Protein AF-A0A8B7E326-F1 (afdb_monomer_lite)

Radius of gyration: 22.82 Å; chains: 1; bounding box: 44×44×53 Å

pLDDT: mean 91.86, std 8.45, range [58.19, 98.38]

Foldseek 3Di:
DDPVVLVVQLVVLVVVVVVCCVVCVPDDQDPVNVCSNPPQSVCCVVVVDHVVVVDCVVVVVLVVQLVVQCVVLVPPPDPVVSVVSSVVVVCCCPPPVNVVVDDDPPDPPDD

Sequence (111 aa):
MTTEKLTLLKKNIEDLMQYFRATFPKASVTPKLHMLENHAVSFLKKCGAGFGSYGEKGGESVHMEFNKLKTIYQSIPSPTMQLKSILKCHHQKTNPKNMLLKPCINKRKRK

Structure (mmCIF, N/CA/C/O backbone):
data_AF-A0A8B7E326-F1
#
_entry.id   AF-A0A8B7E326-F1
#
loop_
_atom_site.group_PDB
_atom_site.id
_atom_site.type_symbol
_atom_site.label_atom_id
_atom_site.label_alt_id
_atom_site.label_comp_id
_atom_site.label_asym_id
_atom_site.label_entity_id
_atom_site.label_seq_id
_atom_site.pdbx_PDB_ins_code
_atom_site.Cartn_x
_atom_site.Cartn_y
_atom_site.Cartn_z
_atom_site.occupancy
_atom_site.B_iso_or_equiv
_atom_site.auth_seq_id
_atom_site.auth_comp_id
_atom_site.auth_asym_id
_atom_site.auth_atom_id
_atom_site.pdbx_PDB_model_num
ATOM 1 N N . MET A 1 1 ? 2.456 11.169 13.539 1.00 71.19 1 MET A N 1
ATOM 2 C CA . MET A 1 1 ? 1.050 11.105 14.011 1.00 71.19 1 MET A CA 1
ATOM 3 C C . MET A 1 1 ? 1.047 11.403 15.508 1.00 71.19 1 MET A C 1
ATOM 5 O O . MET A 1 1 ? 1.915 10.864 16.178 1.00 71.19 1 MET A O 1
ATOM 9 N N . THR A 1 2 ? 0.190 12.290 16.030 1.00 85.25 2 THR A N 1
ATOM 10 C CA . THR A 1 2 ? 0.223 12.657 17.465 1.00 85.25 2 THR A CA 1
ATOM 11 C C . THR A 1 2 ? -0.387 11.560 18.341 1.00 85.25 2 THR A C 1
ATOM 13 O O . THR A 1 2 ? -1.258 10.814 17.890 1.00 85.25 2 THR A O 1
ATOM 16 N N . THR A 1 3 ? 0.054 11.469 19.598 1.00 87.00 3 THR A N 1
ATOM 17 C CA . THR A 1 3 ? -0.441 10.483 20.576 1.00 87.00 3 THR A CA 1
ATOM 18 C C . THR A 1 3 ? -1.949 10.599 20.795 1.00 87.00 3 THR A C 1
ATOM 20 O O . THR A 1 3 ? -2.644 9.591 20.813 1.00 87.00 3 THR A O 1
ATOM 23 N N . GLU A 1 4 ? -2.480 11.820 20.853 1.00 91.38 4 GLU A N 1
ATOM 24 C CA . GLU A 1 4 ? -3.920 12.082 20.999 1.00 91.38 4 GLU A CA 1
ATOM 25 C C . GLU A 1 4 ? -4.743 11.481 19.852 1.00 91.38 4 GLU A C 1
ATOM 27 O O . GLU A 1 4 ? -5.765 10.836 20.079 1.00 91.38 4 GLU A O 1
ATOM 32 N N . LYS A 1 5 ? -4.257 11.617 18.609 1.00 91.94 5 LYS A N 1
ATOM 33 C CA . LYS A 1 5 ? -4.909 11.034 17.427 1.00 91.94 5 LYS A CA 1
ATOM 34 C C . LYS A 1 5 ? -4.884 9.508 17.458 1.00 91.94 5 LYS A C 1
ATOM 36 O O . LYS A 1 5 ? -5.842 8.888 17.012 1.00 91.94 5 LYS A O 1
ATOM 41 N N . LEU A 1 6 ? -3.813 8.903 17.979 1.00 92.62 6 LEU A N 1
ATOM 42 C CA . LEU A 1 6 ? -3.723 7.450 18.164 1.00 92.62 6 LEU A CA 1
ATOM 43 C C . LEU A 1 6 ? -4.728 6.949 19.207 1.00 92.62 6 LEU A C 1
ATOM 45 O O . LEU A 1 6 ? -5.389 5.942 18.968 1.00 92.62 6 LEU A O 1
ATOM 49 N N . THR A 1 7 ? -4.862 7.655 20.331 1.00 95.31 7 THR A N 1
ATOM 50 C CA . THR A 1 7 ? -5.825 7.308 21.385 1.00 95.31 7 THR A CA 1
ATOM 51 C C . THR A 1 7 ? -7.260 7.411 20.879 1.00 95.31 7 THR A C 1
ATOM 53 O O . THR A 1 7 ? -8.039 6.478 21.058 1.00 95.31 7 THR A O 1
ATOM 56 N N . LEU A 1 8 ? -7.597 8.503 20.186 1.00 96.44 8 LEU A N 1
ATOM 57 C CA . LEU A 1 8 ? -8.922 8.677 19.589 1.00 96.44 8 LEU A CA 1
ATOM 58 C C . LEU A 1 8 ? -9.214 7.604 18.531 1.00 96.44 8 LEU A C 1
ATOM 60 O O . LEU A 1 8 ? -10.297 7.028 18.516 1.00 96.44 8 LEU A O 1
ATOM 64 N N . LEU A 1 9 ? -8.238 7.298 17.670 1.00 95.56 9 LEU A N 1
ATOM 65 C CA . LEU A 1 9 ? -8.372 6.241 16.669 1.00 95.56 9 LEU A CA 1
ATOM 66 C C . LEU A 1 9 ? -8.638 4.879 17.317 1.00 95.56 9 LEU A C 1
ATOM 68 O O . LEU A 1 9 ? -9.505 4.152 16.845 1.00 95.56 9 LEU A O 1
ATOM 72 N N . LYS A 1 10 ? -7.916 4.547 18.396 1.00 96.75 10 LYS A N 1
ATOM 73 C CA . LYS A 1 10 ? -8.120 3.301 19.139 1.00 96.75 10 LYS A CA 1
ATOM 74 C C . LYS A 1 10 ? -9.558 3.192 19.646 1.00 96.75 10 LYS A C 1
ATOM 76 O O . LYS A 1 10 ? -10.211 2.196 19.361 1.00 96.75 10 LYS A O 1
ATOM 81 N N . LYS A 1 11 ? -10.058 4.245 20.299 1.00 97.81 11 LYS A N 1
ATOM 82 C CA . LYS A 1 11 ? -11.435 4.291 20.801 1.00 97.81 11 LYS A CA 1
ATOM 83 C C . LYS A 1 11 ? -12.460 4.092 19.680 1.00 97.81 11 LYS A C 1
ATOM 85 O O . LYS A 1 11 ? -13.340 3.253 19.792 1.00 97.81 11 LYS A O 1
ATOM 90 N N . ASN A 1 12 ? -12.300 4.794 18.559 1.00 98.19 12 ASN A N 1
ATOM 91 C CA . ASN A 1 12 ? -13.224 4.670 17.428 1.00 98.19 12 ASN A CA 1
ATOM 92 C C . ASN A 1 12 ? -13.242 3.252 16.828 1.00 98.19 12 ASN A C 1
ATOM 94 O O . ASN A 1 12 ? -14.276 2.796 16.346 1.00 98.19 12 ASN A O 1
ATOM 98 N N . ILE A 1 13 ? -12.097 2.563 16.824 1.00 97.94 13 ILE A N 1
ATOM 99 C CA . ILE A 1 13 ? -12.006 1.171 16.375 1.00 97.94 13 ILE A CA 1
ATOM 100 C C . ILE A 1 13 ? -12.725 0.243 17.362 1.00 97.94 13 ILE A C 1
ATOM 102 O O . ILE A 1 13 ? -13.466 -0.635 16.925 1.00 97.94 13 ILE A O 1
ATOM 106 N N . GLU A 1 14 ? -12.545 0.446 18.668 1.00 98.06 14 GLU A N 1
ATOM 107 C CA . GLU A 1 14 ? -13.240 -0.316 19.715 1.00 98.06 14 GLU A CA 1
ATOM 108 C C . GLU A 1 14 ? -14.763 -0.143 19.607 1.00 98.06 14 GLU A C 1
ATOM 110 O O . GLU A 1 14 ? -15.483 -1.141 19.529 1.00 98.06 14 GLU A O 1
ATOM 115 N N . ASP A 1 15 ? -15.242 1.098 19.480 1.00 98.38 15 ASP A N 1
ATOM 116 C CA . ASP A 1 15 ? -16.665 1.424 19.323 1.00 98.38 15 ASP A CA 1
ATOM 117 C C . ASP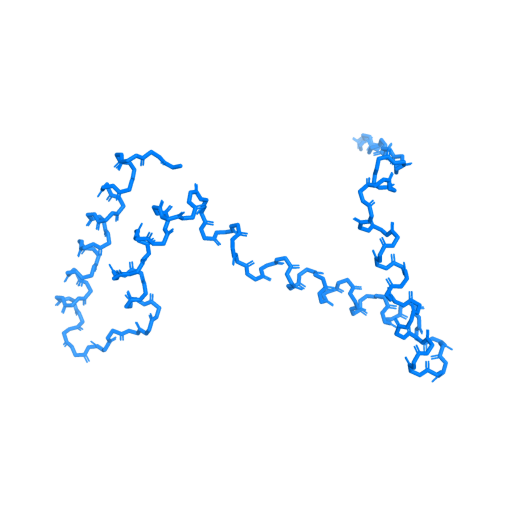 A 1 15 ? -17.256 0.774 18.054 1.00 98.38 15 ASP A C 1
ATOM 119 O O . ASP A 1 15 ? -18.326 0.158 18.091 1.00 98.38 15 ASP A O 1
ATOM 123 N N . LEU A 1 16 ? -16.533 0.835 16.926 1.00 98.00 16 LEU A N 1
ATOM 124 C CA . LEU A 1 16 ? -16.931 0.182 15.674 1.00 98.00 16 LEU A CA 1
ATOM 125 C C . LEU A 1 16 ? -17.048 -1.337 15.837 1.00 98.00 16 LEU A C 1
ATOM 127 O O . LEU A 1 16 ? -18.006 -1.945 15.356 1.00 98.00 16 LEU A O 1
ATOM 131 N N . MET A 1 17 ? -16.070 -1.965 16.487 1.00 98.00 17 MET A N 1
ATOM 132 C CA . MET A 1 17 ? -16.037 -3.415 16.645 1.00 98.00 17 MET A CA 1
ATOM 133 C C . MET A 1 17 ? -17.074 -3.910 17.659 1.00 98.00 17 MET A C 1
ATOM 135 O O . MET A 1 17 ? -17.633 -4.995 17.481 1.00 98.00 17 MET A O 1
ATOM 139 N N . GLN A 1 18 ? -17.390 -3.112 18.680 1.00 97.81 18 GLN A N 1
ATOM 140 C CA . GLN A 1 18 ? -18.513 -3.371 19.579 1.00 97.81 18 GLN A CA 1
ATOM 141 C C . GLN A 1 18 ? -19.846 -3.299 18.826 1.00 97.81 18 GLN A C 1
ATOM 143 O O . GLN A 1 18 ? -20.646 -4.235 18.904 1.00 97.81 18 GLN A O 1
ATOM 148 N N . TYR A 1 19 ? -20.058 -2.241 18.039 1.00 98.12 19 TYR A N 1
ATOM 149 C CA . TYR A 1 19 ? -21.247 -2.093 17.199 1.00 98.12 19 TYR A CA 1
ATOM 150 C C . TYR A 1 19 ? -21.398 -3.247 16.197 1.00 98.12 19 TYR A C 1
ATOM 152 O O . TYR A 1 19 ? -22.488 -3.806 16.057 1.00 98.12 19 TYR A O 1
ATOM 160 N N . PHE A 1 20 ? -20.309 -3.644 15.530 1.00 98.00 20 PHE A N 1
ATOM 161 C CA . PHE A 1 20 ? -20.307 -4.745 14.564 1.00 98.00 20 PHE A CA 1
ATOM 162 C C . PHE A 1 20 ? -20.768 -6.059 15.204 1.00 98.0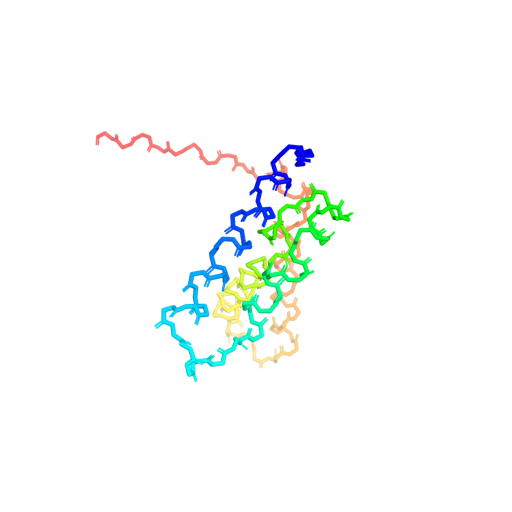0 20 PHE A C 1
ATOM 164 O O . PHE A 1 20 ? -21.651 -6.725 14.667 1.00 98.00 20 PHE A O 1
ATOM 171 N N . ARG A 1 21 ? -20.221 -6.408 16.376 1.00 97.31 21 ARG A N 1
ATOM 172 C CA . ARG A 1 21 ? -20.594 -7.633 17.100 1.00 97.31 21 ARG A CA 1
ATOM 173 C C . ARG A 1 21 ? -22.032 -7.596 17.615 1.00 97.31 21 ARG A C 1
ATOM 175 O O . ARG A 1 21 ? -22.704 -8.620 17.573 1.00 97.31 21 ARG A O 1
ATOM 182 N N . ALA A 1 22 ? -22.511 -6.437 18.071 1.00 98.00 22 ALA A N 1
ATOM 183 C CA . ALA A 1 22 ? -23.887 -6.279 18.542 1.00 98.00 22 ALA A CA 1
ATOM 184 C C . ALA A 1 22 ? -24.909 -6.379 17.397 1.00 98.00 22 ALA A C 1
ATOM 186 O O . ALA A 1 22 ? -25.944 -7.023 17.540 1.00 98.00 22 ALA A O 1
ATOM 187 N N . THR A 1 23 ? -24.601 -5.770 16.250 1.00 98.31 23 THR A N 1
ATOM 188 C CA . THR A 1 23 ? -25.505 -5.719 15.090 1.00 98.31 23 THR A CA 1
ATOM 189 C C . THR A 1 23 ? -25.510 -7.034 14.313 1.00 98.31 23 THR A C 1
ATOM 191 O O . THR A 1 23 ? -26.551 -7.467 13.822 1.00 98.31 23 THR A O 1
ATOM 194 N N . PHE A 1 24 ? -24.357 -7.703 14.221 1.00 97.25 24 PHE A N 1
ATOM 195 C CA . PHE A 1 24 ? -24.181 -8.934 13.450 1.00 97.25 24 PHE A CA 1
ATOM 196 C C . PHE A 1 24 ? -23.616 -10.068 14.321 1.00 97.25 24 PHE A C 1
ATOM 198 O O . PHE A 1 24 ? -22.517 -10.559 14.062 1.00 97.25 24 PHE A O 1
ATOM 205 N N . PRO A 1 25 ? -24.360 -10.554 15.329 1.00 96.12 25 PRO A N 1
ATOM 206 C CA . PRO A 1 25 ? -23.837 -11.499 16.324 1.00 96.12 25 PRO A CA 1
ATOM 207 C C . PRO A 1 25 ? -23.433 -12.861 15.741 1.00 96.12 25 PRO A C 1
ATOM 209 O O . PRO A 1 25 ? -22.639 -13.581 16.337 1.00 96.12 25 PRO A O 1
ATOM 212 N N . LYS A 1 26 ? -23.972 -13.226 14.570 1.00 97.75 26 LYS A N 1
ATOM 213 C CA . LYS A 1 26 ? -23.631 -14.466 13.853 1.00 97.75 26 LYS A CA 1
ATOM 214 C C . LYS A 1 26 ? -22.514 -14.284 12.820 1.00 97.75 26 LYS A C 1
ATOM 216 O O . LYS A 1 26 ? -22.082 -15.268 12.226 1.00 97.75 26 LYS A O 1
ATOM 221 N N . ALA A 1 27 ? -22.078 -13.052 12.557 1.00 96.38 27 ALA A N 1
ATOM 222 C CA . ALA A 1 27 ? -21.026 -12.789 11.585 1.00 96.38 27 ALA A CA 1
ATOM 223 C C . ALA A 1 27 ? -19.646 -13.040 12.197 1.00 96.38 27 ALA A C 1
ATOM 225 O O . ALA A 1 27 ? -19.366 -12.682 13.340 1.00 96.38 27 ALA A O 1
ATOM 226 N N . SER A 1 28 ? -18.751 -13.628 11.410 1.00 96.44 28 SER A N 1
ATOM 227 C CA . SER A 1 28 ? -17.356 -13.795 11.804 1.00 96.44 28 SER A CA 1
ATOM 228 C C . SER A 1 28 ? -16.561 -12.506 11.584 1.00 96.44 28 SER A C 1
ATOM 230 O O . SER A 1 28 ? -16.804 -11.749 10.641 1.00 96.44 28 SER A O 1
ATOM 232 N N . VAL A 1 29 ? -15.554 -12.277 12.427 1.00 96.62 29 VAL A N 1
ATOM 233 C CA . VAL A 1 29 ? -14.591 -11.187 12.237 1.00 96.62 29 VAL A CA 1
ATOM 234 C C . VAL A 1 29 ? -13.615 -11.582 11.131 1.00 96.62 29 VAL A C 1
ATOM 236 O O . VAL A 1 29 ? -12.897 -12.572 11.245 1.00 96.62 29 VAL A O 1
ATOM 239 N N . THR A 1 30 ? -13.580 -10.806 10.048 1.00 97.12 30 THR A N 1
ATOM 240 C CA . THR A 1 30 ? -12.640 -11.054 8.946 1.00 97.12 30 THR A CA 1
ATOM 241 C C . THR A 1 30 ? -11.201 -10.732 9.363 1.00 97.12 30 THR A C 1
ATOM 243 O O . THR A 1 30 ? -10.992 -9.883 10.235 1.00 97.12 30 THR A O 1
ATOM 246 N N . PRO A 1 31 ? -10.179 -11.303 8.696 1.00 97.75 31 PRO A N 1
ATOM 247 C CA . PRO A 1 31 ? -8.783 -10.964 8.972 1.00 97.75 31 PRO A CA 1
ATOM 248 C C . PRO A 1 31 ? -8.501 -9.459 8.900 1.00 97.75 31 PRO A C 1
ATOM 250 O O . PRO A 1 31 ? -7.758 -8.926 9.716 1.00 97.75 31 PRO A O 1
ATOM 253 N N . LYS A 1 32 ? -9.146 -8.734 7.977 1.00 95.62 32 LYS A N 1
ATOM 254 C CA . LYS A 1 32 ? -8.975 -7.281 7.841 1.00 95.62 32 LYS A CA 1
ATOM 255 C C . LYS A 1 32 ? -9.509 -6.515 9.053 1.00 95.62 32 LYS A C 1
ATOM 257 O O . LYS A 1 32 ? -8.862 -5.575 9.504 1.00 95.62 32 LYS A O 1
ATOM 262 N N . LEU A 1 33 ? -10.657 -6.931 9.588 1.00 96.88 33 LEU A N 1
ATOM 263 C CA . LEU A 1 33 ? -11.216 -6.355 10.812 1.00 96.88 33 LEU A CA 1
ATOM 264 C C . LEU A 1 33 ? -10.377 -6.724 12.037 1.00 96.88 33 LEU A C 1
ATOM 266 O O . LEU A 1 33 ? -10.099 -5.857 12.856 1.00 96.88 33 LEU A O 1
ATOM 270 N N . HIS A 1 34 ? -9.884 -7.962 12.120 1.00 97.19 34 HIS A N 1
ATOM 271 C CA . HIS A 1 34 ? -8.956 -8.366 13.177 1.00 97.19 34 HIS A CA 1
ATOM 272 C C . HIS A 1 34 ? -7.668 -7.525 13.163 1.00 97.19 34 HIS A C 1
ATOM 274 O O . HIS A 1 34 ? -7.219 -7.068 14.215 1.00 97.19 34 HIS A O 1
ATOM 280 N N . MET A 1 35 ? -7.097 -7.282 11.976 1.00 96.94 35 MET A N 1
ATOM 281 C CA . MET A 1 35 ? -5.923 -6.421 11.792 1.00 96.94 35 MET A CA 1
ATOM 282 C C . MET A 1 35 ? -6.205 -4.971 12.187 1.00 96.94 35 MET A C 1
ATOM 284 O O . MET A 1 35 ? -5.370 -4.347 12.843 1.00 96.94 35 MET A O 1
ATOM 288 N N . LEU A 1 36 ? -7.382 -4.450 11.832 1.00 96.50 36 LEU A N 1
ATOM 289 C CA . LEU A 1 36 ? -7.815 -3.118 12.244 1.00 96.50 36 LEU A CA 1
ATOM 290 C C . LEU A 1 36 ? -7.917 -3.009 13.771 1.00 96.50 36 LEU A C 1
ATOM 292 O O . LEU A 1 36 ? -7.350 -2.092 14.353 1.00 96.50 36 LEU A O 1
ATOM 296 N N . GLU A 1 37 ? -8.600 -3.959 14.405 1.00 97.12 37 GLU A N 1
ATOM 297 C CA . GLU A 1 37 ? -8.873 -3.961 15.842 1.00 97.12 37 GLU A CA 1
ATOM 298 C C . GLU A 1 37 ? -7.609 -4.123 16.689 1.00 97.12 37 GLU A C 1
ATOM 300 O O . GLU A 1 37 ? -7.375 -3.352 17.616 1.00 97.12 37 GLU A O 1
ATOM 305 N N . ASN A 1 38 ? -6.770 -5.104 16.356 1.00 96.88 38 ASN A N 1
ATOM 306 C CA . ASN A 1 38 ? -5.714 -5.555 17.262 1.00 96.88 38 ASN A CA 1
ATOM 307 C C . ASN A 1 38 ? -4.329 -5.012 16.898 1.00 96.88 38 ASN A C 1
ATOM 309 O O . ASN A 1 38 ? -3.480 -4.835 17.770 1.00 96.88 38 ASN A O 1
ATOM 313 N N . HIS A 1 39 ? -4.084 -4.722 15.617 1.00 95.88 39 HIS A N 1
ATOM 314 C CA . HIS A 1 39 ? -2.728 -4.456 15.123 1.00 95.88 39 HIS A CA 1
ATOM 315 C C . HIS A 1 39 ? -2.541 -3.030 14.615 1.00 95.88 39 HIS A C 1
ATOM 317 O O . HIS A 1 39 ? -1.417 -2.521 14.622 1.00 95.88 39 HIS A O 1
ATOM 323 N N . ALA A 1 40 ? -3.616 -2.346 14.215 1.00 94.50 40 ALA A N 1
ATOM 324 C CA . ALA A 1 40 ? -3.476 -1.111 13.460 1.00 94.50 40 ALA A CA 1
ATOM 325 C C . ALA A 1 40 ? -2.817 0.029 14.251 1.00 94.50 40 ALA A C 1
ATOM 327 O O . ALA A 1 40 ? -1.874 0.664 13.777 1.00 94.50 40 ALA A O 1
ATOM 328 N N . VAL A 1 41 ? -3.275 0.272 15.481 1.00 94.69 41 VAL A N 1
ATOM 329 C CA . VAL A 1 41 ? -2.744 1.343 16.343 1.00 94.69 41 VAL A CA 1
ATOM 330 C C . VAL A 1 41 ? -1.293 1.058 16.739 1.00 94.69 41 VAL A C 1
ATOM 332 O O . VAL A 1 41 ? -0.457 1.962 16.707 1.00 94.69 41 VAL A O 1
ATOM 335 N N . SER A 1 42 ? -0.976 -0.203 17.058 1.00 94.12 42 SER A N 1
ATOM 336 C CA . SER A 1 42 ? 0.388 -0.645 17.382 1.00 94.12 42 SER A CA 1
ATOM 337 C C . SER A 1 42 ? 1.344 -0.408 16.210 1.00 94.12 42 SER A C 1
ATOM 339 O O . SER A 1 42 ? 2.406 0.198 16.376 1.00 94.12 42 SER A O 1
ATOM 341 N N . PHE A 1 43 ? 0.926 -0.790 15.000 1.00 93.81 43 PHE A N 1
ATOM 342 C CA . PHE A 1 43 ? 1.693 -0.564 13.780 1.00 93.81 43 PHE A CA 1
ATOM 343 C C . PHE A 1 43 ? 1.943 0.928 13.531 1.00 93.81 43 PHE A C 1
ATOM 345 O O . PHE A 1 43 ? 3.086 1.340 13.346 1.00 93.81 43 PHE A O 1
ATOM 352 N N . LEU A 1 44 ? 0.900 1.764 13.590 1.00 93.38 44 LEU A N 1
ATOM 353 C CA . LEU A 1 44 ? 1.029 3.209 13.366 1.00 93.38 44 LEU A CA 1
ATOM 354 C C . LEU A 1 44 ? 1.932 3.884 14.406 1.00 93.38 44 LEU A C 1
ATOM 356 O O . LEU A 1 44 ? 2.683 4.800 14.066 1.00 93.38 44 LEU A O 1
ATOM 360 N N . LYS A 1 45 ? 1.899 3.414 15.659 1.00 92.44 45 LYS A N 1
ATOM 361 C CA . LYS A 1 45 ? 2.800 3.883 16.717 1.00 92.44 45 LYS A CA 1
ATOM 362 C C . LYS A 1 45 ? 4.257 3.516 16.424 1.00 92.44 45 LYS A C 1
ATOM 364 O O . LYS A 1 45 ? 5.130 4.356 16.611 1.00 92.44 45 LYS A O 1
ATOM 369 N N . LYS A 1 46 ? 4.519 2.294 15.949 1.00 92.44 46 LYS A N 1
ATOM 370 C CA . LYS A 1 46 ? 5.871 1.814 15.617 1.00 92.44 46 LYS A CA 1
ATOM 371 C C . LYS A 1 46 ? 6.447 2.495 14.373 1.00 92.44 46 LYS A C 1
ATOM 373 O O . LYS A 1 46 ? 7.617 2.855 14.353 1.00 92.44 46 LYS A O 1
ATOM 378 N N . CYS A 1 47 ? 5.636 2.644 13.333 1.00 89.44 47 CYS A N 1
ATOM 379 C CA . CYS A 1 47 ? 6.091 3.055 12.008 1.00 89.44 47 CYS A CA 1
ATOM 380 C C . CYS A 1 47 ? 6.051 4.571 11.776 1.00 89.44 47 CYS A C 1
ATOM 382 O O . CYS A 1 47 ? 6.625 5.044 10.797 1.00 89.44 47 CYS A O 1
ATOM 384 N N . GLY A 1 48 ? 5.337 5.336 12.611 1.00 85.62 48 GLY A N 1
ATOM 385 C CA . GLY A 1 48 ? 5.280 6.805 12.566 1.00 85.62 48 GLY A CA 1
ATOM 386 C C . GLY A 1 48 ? 4.555 7.418 11.356 1.00 85.62 48 GLY A C 1
ATOM 387 O O . GLY A 1 48 ? 4.182 8.595 11.400 1.00 85.62 48 GLY A O 1
ATOM 388 N N . ALA A 1 49 ? 4.304 6.626 10.313 1.00 85.31 49 ALA A N 1
ATOM 389 C CA . ALA A 1 49 ? 3.600 6.986 9.088 1.00 85.31 49 ALA A CA 1
ATOM 390 C C . ALA A 1 49 ? 2.309 6.165 8.917 1.00 85.31 49 ALA A C 1
ATOM 392 O O . ALA A 1 49 ? 2.142 5.099 9.508 1.00 85.31 49 ALA A O 1
ATOM 393 N N . GLY A 1 50 ? 1.376 6.694 8.122 1.00 85.81 50 GLY A N 1
ATOM 394 C CA . GLY A 1 50 ? 0.078 6.066 7.872 1.00 85.81 50 GLY A CA 1
ATOM 395 C C . GLY A 1 50 ? 0.173 4.819 6.989 1.00 85.81 50 GLY A C 1
ATOM 396 O O . GLY A 1 50 ? 1.116 4.674 6.214 1.00 85.81 50 GLY A O 1
ATOM 397 N N . PHE A 1 51 ? -0.851 3.957 7.028 1.00 88.06 51 PHE A N 1
ATOM 398 C CA . PHE A 1 51 ? -0.925 2.760 6.173 1.00 88.06 51 PHE A CA 1
ATOM 399 C C . PHE A 1 51 ? -0.778 3.060 4.682 1.00 88.06 51 PHE A C 1
ATOM 401 O O . PHE A 1 51 ? -0.219 2.247 3.958 1.00 88.06 51 PHE A O 1
ATOM 408 N N . GLY A 1 52 ? -1.224 4.234 4.223 1.00 87.31 52 GLY A N 1
ATOM 409 C CA . GLY A 1 52 ? -1.068 4.645 2.827 1.00 87.31 52 GLY A CA 1
ATOM 410 C C . GLY A 1 52 ? 0.392 4.712 2.368 1.00 87.31 52 GLY A C 1
ATOM 411 O O . GLY A 1 52 ? 0.671 4.421 1.211 1.00 87.31 52 GLY A O 1
ATOM 412 N N . SER A 1 53 ? 1.327 5.025 3.270 1.00 88.12 53 SER A N 1
ATOM 413 C CA . SER A 1 53 ? 2.765 5.050 2.968 1.00 88.12 53 SER A CA 1
ATOM 414 C C . SER A 1 53 ? 3.370 3.652 2.827 1.00 88.12 53 SER A C 1
ATOM 416 O O . SER A 1 53 ? 4.358 3.491 2.122 1.00 88.12 53 SER A O 1
ATOM 418 N N . TYR A 1 54 ? 2.770 2.652 3.478 1.00 88.38 54 TYR A N 1
ATOM 419 C CA . TYR A 1 54 ? 3.195 1.248 3.447 1.00 88.38 54 TYR A CA 1
ATOM 420 C C . TYR A 1 54 ? 2.306 0.382 2.546 1.00 88.38 54 TYR A C 1
ATOM 422 O O . TYR A 1 54 ? 2.424 -0.839 2.542 1.00 88.38 54 TYR A O 1
ATOM 430 N N . GLY A 1 55 ? 1.379 1.003 1.819 1.00 87.50 55 GLY A N 1
ATOM 431 C CA . GLY A 1 55 ? 0.457 0.306 0.939 1.00 87.50 55 GLY A CA 1
ATOM 432 C C . GLY A 1 55 ? 1.120 -0.131 -0.365 1.00 87.50 55 GLY A C 1
ATOM 433 O O . GLY A 1 55 ? 2.110 0.434 -0.823 1.00 87.50 55 GLY A O 1
ATOM 434 N N . GLU A 1 56 ? 0.495 -1.092 -1.031 1.00 92.62 56 GLU A N 1
ATOM 435 C CA . GLU A 1 56 ? 1.006 -1.700 -2.268 1.00 92.62 56 GLU A CA 1
ATOM 436 C C . GLU A 1 56 ? 0.794 -0.831 -3.518 1.00 92.62 56 GLU A C 1
ATOM 438 O O . GLU A 1 56 ? 1.250 -1.174 -4.610 1.00 92.62 56 GLU A O 1
ATOM 443 N N . LYS A 1 57 ? 0.154 0.340 -3.374 1.00 91.12 57 LYS A N 1
ATOM 444 C CA . LYS A 1 57 ? -0.167 1.240 -4.494 1.00 91.12 57 LYS A CA 1
ATOM 445 C C . LYS A 1 57 ? 1.055 1.674 -5.298 1.00 91.12 57 LYS A C 1
ATOM 447 O O . LYS A 1 57 ? 0.949 1.859 -6.510 1.00 91.12 57 LYS A O 1
ATOM 452 N N . GLY A 1 58 ? 2.216 1.792 -4.654 1.00 90.50 58 GLY A N 1
ATOM 453 C CA . GLY A 1 58 ? 3.476 2.033 -5.356 1.00 90.50 58 GLY A CA 1
ATOM 454 C C . GLY A 1 58 ? 3.819 0.906 -6.336 1.00 90.50 58 GLY A C 1
ATOM 455 O O . GLY A 1 58 ? 4.122 1.176 -7.496 1.00 90.50 58 GLY A O 1
ATOM 456 N N . GLY A 1 59 ? 3.697 -0.349 -5.898 1.00 93.44 59 GLY A N 1
ATOM 457 C CA . GLY A 1 59 ? 3.929 -1.530 -6.732 1.00 93.44 59 GLY A CA 1
ATOM 458 C C . GLY A 1 59 ? 2.923 -1.646 -7.876 1.00 93.44 59 GLY A C 1
ATOM 459 O O . GLY A 1 59 ? 3.322 -1.834 -9.023 1.00 93.44 59 GLY A O 1
ATOM 460 N N . GLU A 1 60 ? 1.630 -1.441 -7.607 1.00 95.75 60 GLU A N 1
ATOM 461 C CA . GLU A 1 60 ? 0.588 -1.439 -8.649 1.00 95.75 60 GLU A CA 1
ATOM 462 C C . GLU A 1 60 ? 0.883 -0.416 -9.765 1.00 95.75 60 GLU A C 1
ATOM 464 O O . GLU A 1 60 ? 0.744 -0.716 -10.953 1.00 95.75 60 GLU A O 1
ATOM 469 N N . SER A 1 61 ? 1.348 0.783 -9.397 1.00 93.62 61 SER A N 1
ATOM 470 C CA . SER A 1 61 ? 1.739 1.825 -10.355 1.00 93.62 61 SER A CA 1
ATOM 471 C C . SER A 1 61 ? 2.928 1.395 -11.225 1.00 93.62 61 SER A C 1
ATOM 473 O O . SER A 1 61 ? 2.928 1.607 -12.442 1.00 93.62 61 SER A O 1
ATOM 475 N N . VAL A 1 62 ? 3.920 0.724 -10.628 1.00 95.44 62 VAL A N 1
ATOM 476 C CA . VAL A 1 62 ? 5.057 0.149 -11.361 1.00 95.44 62 VAL A CA 1
ATOM 477 C C . VAL A 1 62 ? 4.580 -0.919 -12.347 1.00 95.44 62 VAL A C 1
ATOM 479 O O . VAL A 1 62 ? 4.971 -0.874 -13.513 1.00 95.44 62 VAL A O 1
ATOM 482 N N . HIS A 1 63 ? 3.691 -1.828 -11.935 1.00 96.25 63 HIS A N 1
ATOM 483 C CA . HIS A 1 63 ? 3.123 -2.845 -12.827 1.00 96.25 63 HIS A CA 1
ATOM 484 C C . HIS A 1 63 ? 2.416 -2.229 -14.040 1.00 96.25 63 HIS A C 1
ATOM 486 O O . HIS A 1 63 ? 2.627 -2.667 -15.173 1.00 96.25 63 HIS A O 1
ATOM 492 N N . MET A 1 64 ? 1.617 -1.182 -13.827 1.00 96.25 64 MET A N 1
ATOM 493 C CA . MET A 1 64 ? 0.952 -0.461 -14.912 1.00 96.25 64 MET A CA 1
ATOM 494 C C . MET A 1 64 ? 1.960 0.152 -15.900 1.00 96.25 64 MET A C 1
ATOM 496 O O . MET A 1 64 ? 1.798 0.004 -17.114 1.00 96.25 64 MET A O 1
ATOM 500 N N . GLU A 1 65 ? 3.019 0.803 -15.409 1.00 96.25 65 GLU A N 1
ATOM 501 C CA . GLU A 1 65 ? 4.066 1.366 -16.275 1.00 96.25 65 GLU A CA 1
ATOM 502 C C . GLU A 1 65 ? 4.807 0.264 -17.047 1.00 96.25 65 GLU A C 1
ATOM 504 O O . GLU A 1 65 ? 5.103 0.434 -18.228 1.00 96.25 65 GLU A O 1
ATOM 509 N N . PHE A 1 66 ? 5.059 -0.892 -16.430 1.00 96.81 66 PHE A N 1
ATOM 510 C CA . PHE A 1 66 ? 5.690 -2.029 -17.107 1.00 96.81 66 PHE A CA 1
ATOM 511 C C . PHE A 1 66 ? 4.814 -2.588 -18.226 1.00 96.81 66 PHE A C 1
ATOM 513 O O . PHE A 1 66 ? 5.325 -2.850 -19.314 1.00 96.81 66 PHE A O 1
ATOM 520 N N . ASN A 1 67 ? 3.503 -2.705 -18.010 1.00 96.62 67 ASN A N 1
ATOM 521 C CA . ASN A 1 67 ? 2.569 -3.126 -19.056 1.00 96.62 67 ASN A CA 1
ATOM 522 C C . ASN A 1 67 ? 2.573 -2.148 -20.236 1.00 96.62 67 ASN A C 1
ATOM 524 O O . ASN A 1 67 ? 2.637 -2.568 -21.390 1.00 96.62 67 ASN A O 1
ATOM 528 N N . LYS A 1 68 ? 2.602 -0.841 -19.959 1.00 96.88 68 LYS A N 1
ATOM 529 C CA . LYS A 1 68 ? 2.730 0.187 -20.998 1.00 96.88 68 LYS A CA 1
ATOM 530 C C . LYS A 1 68 ? 4.045 0.065 -21.771 1.00 96.88 68 LYS A C 1
ATOM 532 O O . LYS A 1 68 ? 4.050 0.127 -23.000 1.00 96.88 68 LYS A O 1
ATOM 537 N N . LEU A 1 69 ? 5.165 -0.102 -21.068 1.00 96.69 69 LEU A N 1
ATOM 538 C CA . LEU A 1 69 ? 6.480 -0.272 -21.690 1.00 96.69 69 LEU A CA 1
ATOM 539 C C . LEU A 1 69 ? 6.559 -1.564 -22.510 1.00 96.69 69 LEU A C 1
ATOM 541 O O . LEU A 1 69 ? 7.175 -1.561 -23.571 1.00 96.69 69 LEU A O 1
ATOM 545 N N . LYS A 1 70 ? 5.900 -2.639 -22.073 1.00 96.38 70 LYS A N 1
ATOM 546 C CA . LYS A 1 70 ? 5.800 -3.891 -22.829 1.00 96.38 70 LYS A CA 1
ATOM 547 C C . LYS A 1 70 ? 5.140 -3.677 -24.190 1.00 96.38 70 LYS A C 1
ATOM 549 O O . LYS A 1 70 ? 5.672 -4.158 -25.183 1.00 96.38 70 LYS A O 1
ATOM 554 N N . THR A 1 71 ? 4.058 -2.900 -24.255 1.00 96.38 71 THR A N 1
ATOM 555 C CA . THR A 1 71 ? 3.430 -2.520 -25.531 1.00 96.38 71 THR A CA 1
ATOM 556 C C . THR A 1 71 ? 4.369 -1.683 -26.402 1.00 96.38 71 THR A C 1
ATOM 558 O O . THR A 1 71 ? 4.465 -1.912 -27.602 1.00 96.38 71 THR A O 1
ATOM 561 N N . ILE A 1 72 ? 5.106 -0.736 -25.813 1.00 96.38 72 ILE A N 1
ATOM 562 C CA . ILE A 1 72 ? 6.058 0.114 -26.553 1.00 96.38 72 ILE A CA 1
ATOM 563 C C . ILE A 1 72 ? 7.203 -0.718 -27.153 1.00 96.38 72 ILE A C 1
ATOM 565 O O . ILE A 1 72 ? 7.589 -0.501 -28.297 1.00 96.38 72 ILE A O 1
ATOM 569 N N . TYR A 1 73 ? 7.730 -1.682 -26.398 1.00 96.00 73 TYR A N 1
ATOM 570 C CA . TYR A 1 73 ? 8.841 -2.545 -26.811 1.00 96.00 73 TYR A CA 1
ATOM 571 C C . TYR A 1 73 ? 8.380 -3.881 -27.417 1.00 96.00 73 TYR A C 1
ATOM 573 O O . TYR A 1 73 ? 9.164 -4.832 -27.482 1.00 96.00 73 TYR A O 1
ATOM 581 N N . GLN A 1 74 ? 7.126 -3.978 -27.871 1.00 96.44 74 GLN A N 1
ATOM 582 C CA . GLN A 1 74 ? 6.550 -5.224 -28.391 1.00 96.44 74 GLN A CA 1
ATOM 583 C C . GLN A 1 74 ? 7.274 -5.770 -29.629 1.00 96.44 74 GLN A C 1
ATOM 585 O O . GLN A 1 74 ? 7.252 -6.971 -29.869 1.00 96.44 74 GLN A O 1
ATOM 590 N N . SER A 1 75 ? 7.939 -4.901 -30.396 1.00 97.12 75 SER A N 1
ATOM 591 C CA . SER A 1 75 ? 8.672 -5.272 -31.608 1.00 97.12 75 SER A CA 1
ATOM 592 C C . SER A 1 75 ? 10.004 -5.975 -31.341 1.00 97.12 75 SER A C 1
ATOM 594 O O . SER A 1 75 ? 10.603 -6.482 -32.284 1.00 97.12 75 SER A O 1
ATOM 596 N N . ILE A 1 76 ? 10.486 -6.012 -30.091 1.00 96.56 76 ILE A N 1
ATOM 597 C CA . ILE A 1 76 ? 11.716 -6.721 -29.721 1.00 96.56 76 ILE A CA 1
ATOM 598 C C . ILE A 1 76 ? 11.394 -8.219 -29.593 1.00 96.56 76 ILE A C 1
ATOM 600 O O . ILE A 1 76 ? 10.724 -8.594 -28.630 1.00 96.56 76 ILE A O 1
ATOM 604 N N . PRO A 1 77 ? 11.886 -9.092 -30.496 1.00 92.12 77 PRO A N 1
ATOM 605 C CA . PRO A 1 77 ? 11.449 -10.491 -30.529 1.00 92.12 77 PRO A CA 1
ATOM 606 C C . PRO A 1 77 ? 11.972 -11.318 -29.353 1.00 92.12 77 PRO A C 1
ATOM 608 O O . PRO A 1 77 ? 11.305 -12.235 -28.888 1.00 92.12 77 PRO A O 1
ATOM 611 N N . SER A 1 78 ? 13.177 -11.005 -28.862 1.00 96.94 78 SER A N 1
ATOM 612 C CA . SER A 1 78 ? 13.772 -11.700 -27.719 1.00 96.94 78 SER A CA 1
ATOM 613 C C . SER A 1 78 ? 13.141 -11.207 -26.408 1.00 96.94 78 SER A C 1
ATOM 615 O O . SER A 1 78 ? 13.326 -10.033 -26.061 1.00 96.94 78 SER A O 1
ATOM 617 N N . PRO A 1 79 ? 12.475 -12.081 -25.624 1.00 95.31 79 PRO A N 1
ATOM 618 C CA . PRO A 1 79 ? 11.840 -11.684 -24.366 1.00 95.31 79 PRO A CA 1
ATOM 619 C C . PRO A 1 79 ? 12.831 -11.084 -23.362 1.00 95.31 79 PRO A C 1
ATOM 621 O O . PRO A 1 79 ? 12.538 -10.091 -22.698 1.00 95.31 79 PRO A O 1
ATOM 624 N N . THR A 1 80 ? 14.045 -11.634 -23.293 1.00 97.31 80 THR A N 1
ATOM 625 C CA . THR A 1 80 ? 15.108 -11.144 -22.407 1.00 97.31 80 THR A CA 1
ATOM 626 C C . THR A 1 80 ? 15.562 -9.737 -22.795 1.00 97.31 80 THR A C 1
ATOM 628 O O . THR A 1 80 ? 15.727 -8.870 -21.934 1.00 97.31 80 THR A O 1
ATOM 631 N N . MET A 1 81 ? 15.725 -9.472 -24.095 1.00 97.12 81 MET A N 1
ATOM 632 C CA . MET A 1 81 ? 16.100 -8.142 -24.594 1.00 97.12 81 MET A CA 1
ATOM 633 C C . MET A 1 81 ? 14.969 -7.124 -24.425 1.00 97.12 81 MET A C 1
ATOM 635 O O . MET A 1 81 ? 15.229 -5.957 -24.109 1.00 97.12 81 MET A O 1
ATOM 639 N N . GLN A 1 82 ? 13.719 -7.565 -24.581 1.00 97.50 82 GLN A N 1
ATOM 640 C CA . GLN A 1 82 ? 12.539 -6.750 -24.317 1.00 97.50 82 GLN A CA 1
ATOM 641 C C . GLN A 1 82 ? 12.492 -6.344 -22.840 1.00 97.50 82 GLN A C 1
ATOM 643 O O . GLN A 1 82 ? 12.423 -5.154 -22.530 1.00 97.50 82 GLN A O 1
ATOM 648 N N . LEU A 1 83 ? 12.622 -7.306 -21.922 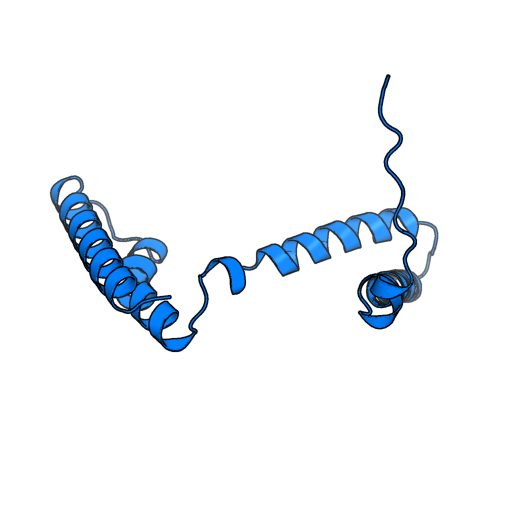1.00 97.00 83 LEU A N 1
ATOM 649 C CA . LEU A 1 83 ? 12.623 -7.043 -20.484 1.00 97.00 83 LEU A CA 1
ATOM 650 C C . LEU A 1 83 ? 13.773 -6.115 -20.070 1.00 97.00 83 LEU A C 1
ATOM 652 O O . LEU A 1 83 ? 13.557 -5.164 -19.320 1.00 97.00 83 LEU A O 1
ATOM 656 N N . LYS A 1 84 ? 14.981 -6.329 -20.606 1.00 97.75 84 LYS A N 1
ATOM 657 C CA . LYS A 1 84 ? 16.135 -5.449 -20.361 1.00 97.75 84 LYS A CA 1
ATOM 658 C C . LYS A 1 84 ? 15.854 -4.008 -20.799 1.00 97.75 84 LYS A C 1
ATOM 660 O O . LYS A 1 84 ? 16.216 -3.072 -20.085 1.00 97.75 84 LYS A O 1
ATOM 665 N N . SER A 1 85 ? 15.188 -3.824 -21.938 1.00 97.44 85 SER A N 1
ATOM 666 C CA . SER A 1 85 ? 14.795 -2.501 -22.443 1.00 97.44 85 SER A CA 1
ATOM 667 C C . SER A 1 85 ? 13.751 -1.826 -21.550 1.00 97.44 85 SER A C 1
ATOM 669 O O . SER A 1 85 ? 13.916 -0.656 -21.200 1.00 97.44 85 SER A O 1
ATOM 671 N N . ILE A 1 86 ? 12.734 -2.574 -21.106 1.00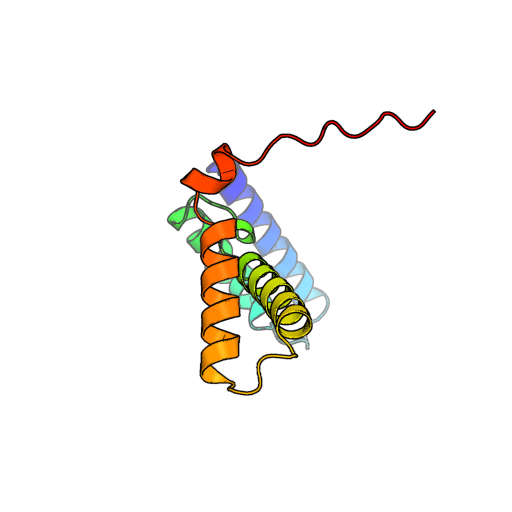 97.69 86 ILE A N 1
ATOM 672 C CA . ILE A 1 86 ? 11.719 -2.104 -20.150 1.00 97.69 86 ILE A CA 1
ATOM 673 C C . ILE A 1 86 ? 12.386 -1.642 -18.849 1.00 97.69 86 ILE A C 1
ATOM 675 O O . ILE A 1 86 ? 12.165 -0.511 -18.413 1.00 97.69 86 ILE A O 1
ATOM 679 N N . LEU A 1 87 ? 13.254 -2.477 -18.266 1.00 97.25 87 LEU A N 1
ATOM 680 C CA . LEU A 1 87 ? 13.967 -2.173 -17.022 1.00 97.25 87 LEU A CA 1
ATOM 681 C C . LEU A 1 87 ? 14.846 -0.930 -17.156 1.00 97.25 87 LEU A C 1
ATOM 683 O O . LEU A 1 87 ? 14.796 -0.046 -16.301 1.00 97.25 87 LEU A O 1
ATOM 687 N N . LYS A 1 88 ? 15.617 -0.826 -18.246 1.00 96.81 88 LYS A N 1
ATOM 688 C CA . LYS A 1 88 ? 16.473 0.336 -18.510 1.00 96.81 88 LYS A CA 1
ATOM 689 C C . LYS A 1 88 ? 15.647 1.618 -18.622 1.00 96.81 88 LYS A C 1
ATOM 691 O O . LYS A 1 88 ? 15.998 2.618 -18.000 1.00 96.81 88 LYS A O 1
ATOM 696 N N . CYS A 1 89 ? 14.540 1.578 -19.366 1.00 95.38 89 CYS A N 1
ATOM 697 C CA . CYS A 1 89 ? 13.644 2.720 -19.520 1.00 95.38 89 CYS A CA 1
ATOM 698 C C . CYS A 1 89 ? 13.032 3.142 -18.177 1.00 95.38 89 CYS A C 1
ATOM 700 O O . CYS A 1 89 ? 13.070 4.321 -17.821 1.00 95.38 89 CYS A O 1
ATOM 702 N N . HIS A 1 90 ? 12.503 2.186 -17.408 1.00 95.44 90 HIS A N 1
ATOM 703 C CA . HIS A 1 90 ? 11.917 2.470 -16.103 1.00 95.44 90 HIS A CA 1
ATOM 704 C C . HIS A 1 90 ? 12.952 3.064 -15.137 1.00 95.44 90 HIS A C 1
ATOM 706 O O . HIS A 1 90 ? 12.702 4.121 -14.566 1.00 95.44 90 HIS A O 1
ATOM 712 N N . HIS A 1 91 ? 14.139 2.457 -15.031 1.00 94.88 91 HIS A N 1
ATOM 713 C CA . HIS A 1 91 ? 15.228 2.945 -14.180 1.00 94.88 91 HIS A CA 1
ATOM 714 C C . HIS A 1 91 ? 15.654 4.374 -14.536 1.00 94.88 91 HIS A C 1
ATOM 716 O O . HIS A 1 91 ? 15.831 5.211 -13.657 1.00 94.88 91 HIS A O 1
ATOM 722 N N . GLN A 1 92 ? 15.785 4.691 -15.827 1.00 93.38 92 GLN A N 1
ATOM 723 C CA . GLN A 1 92 ? 16.131 6.046 -16.259 1.00 93.38 92 GLN A CA 1
ATOM 724 C C . GLN A 1 92 ? 15.064 7.075 -15.868 1.00 93.38 92 GLN A C 1
ATOM 726 O O . GLN A 1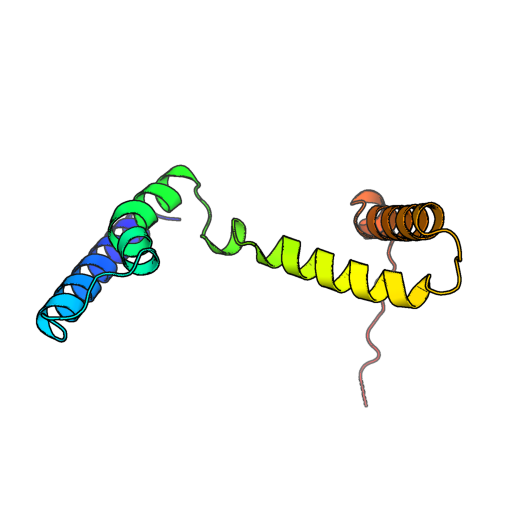 92 ? 15.421 8.191 -15.496 1.00 93.38 92 GLN A O 1
ATOM 731 N N . LYS A 1 93 ? 13.777 6.712 -15.936 1.00 90.06 93 LYS A N 1
ATOM 732 C CA . LYS A 1 93 ? 12.661 7.600 -15.575 1.00 90.06 93 LYS A CA 1
ATOM 733 C C . LYS A 1 93 ? 12.546 7.841 -14.072 1.00 90.06 93 LYS A C 1
ATOM 735 O O . LYS A 1 93 ? 12.154 8.936 -13.679 1.00 90.06 93 LYS A O 1
ATOM 740 N N . THR A 1 94 ? 12.836 6.830 -13.256 1.00 92.25 94 THR A N 1
ATOM 741 C CA . THR A 1 94 ? 12.687 6.890 -11.794 1.00 92.25 94 THR A CA 1
ATOM 742 C C . THR A 1 94 ? 13.968 7.289 -11.071 1.00 92.25 94 THR A C 1
ATOM 744 O O . THR A 1 94 ? 13.929 7.543 -9.870 1.00 92.25 94 THR A O 1
ATOM 747 N N . ASN A 1 95 ? 15.099 7.390 -11.777 1.00 92.50 95 ASN A N 1
ATOM 748 C CA . ASN A 1 95 ? 16.342 7.875 -11.192 1.00 92.50 95 ASN A CA 1
ATOM 749 C C . ASN A 1 95 ? 16.161 9.322 -10.683 1.00 92.50 95 ASN A C 1
ATOM 751 O O . ASN A 1 95 ? 15.887 10.214 -11.497 1.00 92.50 95 ASN A O 1
ATOM 755 N N . PRO A 1 96 ? 16.371 9.591 -9.379 1.00 91.44 96 PRO A N 1
ATOM 756 C CA . PRO A 1 96 ? 16.166 10.917 -8.800 1.00 91.44 96 PRO A CA 1
ATOM 757 C C . PRO A 1 96 ? 16.961 12.019 -9.505 1.00 91.44 96 PRO A C 1
ATOM 759 O O . PRO A 1 96 ? 16.448 13.117 -9.700 1.00 91.44 96 PRO A O 1
ATOM 762 N N . LYS A 1 97 ? 18.186 11.719 -9.962 1.00 91.00 97 LYS A N 1
ATOM 763 C CA . LYS A 1 97 ? 19.027 12.686 -10.684 1.00 91.00 97 LYS A CA 1
ATOM 764 C C . LYS A 1 97 ? 18.403 13.089 -12.021 1.00 91.00 97 LYS A C 1
ATOM 766 O O . LYS A 1 97 ? 18.448 14.255 -12.390 1.00 91.00 97 LYS A O 1
ATOM 771 N N . ASN A 1 98 ? 17.769 12.146 -12.716 1.00 88.12 98 ASN A N 1
ATOM 772 C CA . ASN A 1 98 ? 17.128 12.403 -14.006 1.00 88.12 98 ASN A CA 1
ATOM 773 C C . ASN A 1 98 ? 15.788 13.124 -13.849 1.00 88.12 98 ASN A C 1
ATOM 775 O O . ASN A 1 98 ? 15.412 13.911 -14.715 1.00 88.12 98 ASN A O 1
ATOM 779 N N . MET A 1 99 ? 15.071 12.885 -12.746 1.00 81.56 99 MET A N 1
ATOM 780 C CA . MET A 1 99 ? 13.822 13.592 -12.456 1.00 81.56 99 MET A CA 1
ATOM 781 C C . MET A 1 99 ? 14.035 15.105 -12.327 1.00 81.56 99 MET A C 1
ATOM 783 O O . MET A 1 99 ? 13.188 15.864 -12.789 1.00 81.56 99 MET A O 1
ATOM 787 N N . LEU A 1 100 ? 15.174 15.534 -11.770 1.00 82.06 100 LEU A N 1
ATOM 788 C CA . LEU A 1 100 ? 15.545 16.950 -11.651 1.00 82.06 100 LEU A CA 1
ATOM 789 C C . LEU A 1 100 ? 15.863 17.609 -13.000 1.00 82.06 100 LEU A C 1
ATOM 791 O O . LEU A 1 100 ? 15.696 18.814 -13.151 1.00 82.06 100 LEU A O 1
ATOM 795 N N . LEU A 1 101 ? 16.300 16.824 -13.986 1.00 84.31 101 LEU A N 1
ATOM 796 C CA . LEU A 1 101 ? 16.636 17.307 -15.329 1.00 84.31 101 LEU A CA 1
ATOM 797 C C . LEU A 1 101 ? 15.416 17.385 -16.253 1.00 84.31 101 LEU A C 1
ATOM 799 O O . LEU A 1 101 ? 15.513 17.892 -17.371 1.00 84.31 101 LEU A O 1
ATOM 803 N N . LYS A 1 102 ? 14.264 16.855 -15.825 1.00 74.69 102 LYS A N 1
ATOM 804 C CA . LYS A 1 102 ? 13.062 16.826 -16.652 1.00 74.69 102 LYS A CA 1
ATOM 805 C C . LYS A 1 102 ? 12.495 18.247 -16.775 1.00 74.69 102 LYS A C 1
ATOM 807 O O . LYS A 1 102 ? 12.118 18.829 -15.757 1.00 74.69 102 LYS A O 1
ATOM 812 N N . PRO A 1 103 ? 12.374 18.809 -17.992 1.00 76.50 103 PRO A N 1
ATOM 813 C CA . PRO A 1 103 ? 11.851 20.156 -18.157 1.00 76.50 103 PRO A CA 1
ATOM 814 C C . PRO A 1 103 ? 10.410 20.231 -17.646 1.00 76.50 103 PRO A C 1
ATOM 816 O O . PRO A 1 103 ? 9.578 19.363 -17.934 1.00 76.50 103 PRO A O 1
ATOM 819 N N . CYS A 1 104 ? 10.106 21.286 -16.891 1.00 66.62 104 CYS A N 1
ATOM 820 C CA . CYS A 1 104 ? 8.739 21.587 -16.493 1.00 66.62 104 CYS A CA 1
ATOM 821 C C . CYS A 1 104 ? 7.950 21.973 -17.748 1.00 66.62 104 CYS A C 1
ATOM 823 O O . CYS A 1 104 ? 8.184 23.022 -18.345 1.00 66.62 104 CYS A O 1
ATOM 825 N N . ILE A 1 105 ? 7.017 21.118 -18.174 1.00 71.94 105 ILE A N 1
ATOM 826 C CA . ILE A 1 105 ? 6.115 21.456 -19.275 1.00 71.94 105 ILE A CA 1
ATOM 827 C C . ILE A 1 105 ? 5.141 22.505 -18.743 1.00 71.94 105 ILE A C 1
ATOM 829 O O . ILE A 1 105 ? 4.227 22.178 -17.981 1.00 71.94 105 ILE A O 1
ATOM 833 N N . ASN A 1 106 ? 5.326 23.760 -19.149 1.00 68.06 106 ASN A N 1
ATOM 834 C CA . ASN A 1 106 ? 4.351 24.814 -18.899 1.00 68.06 106 ASN A CA 1
ATOM 835 C C . ASN A 1 106 ? 3.036 24.411 -19.572 1.00 68.06 106 ASN A C 1
ATOM 837 O O . ASN A 1 106 ? 2.909 24.452 -20.797 1.00 68.06 106 ASN A O 1
ATOM 841 N N . LYS A 1 107 ? 2.058 23.971 -18.771 1.00 71.31 107 LYS A N 1
ATOM 842 C CA . LYS A 1 107 ? 0.724 23.642 -19.275 1.00 71.31 107 LYS A CA 1
ATOM 843 C C . LYS A 1 107 ? 0.153 24.908 -19.908 1.00 71.31 107 LYS A C 1
ATOM 845 O O . LYS A 1 107 ? -0.064 25.905 -19.222 1.00 71.31 107 LYS A O 1
ATOM 850 N N . ARG A 1 108 ? -0.056 24.876 -21.225 1.00 71.50 108 ARG A N 1
ATOM 851 C CA . ARG A 1 108 ? -0.651 25.989 -21.971 1.00 71.50 108 ARG A CA 1
ATOM 852 C C . ARG A 1 108 ? -2.009 26.296 -21.335 1.00 71.50 108 ARG A C 1
ATOM 854 O O . ARG A 1 108 ? -2.845 25.395 -21.250 1.00 71.50 108 ARG A O 1
ATOM 861 N N . LYS A 1 109 ? -2.219 27.529 -20.856 1.00 66.25 109 LYS A N 1
ATOM 862 C CA . LYS A 1 109 ? -3.541 27.961 -20.380 1.00 66.25 109 LYS A CA 1
ATOM 863 C C . LYS A 1 109 ? -4.520 27.755 -21.538 1.00 66.25 109 LYS A C 1
ATOM 865 O O . LYS A 1 109 ? -4.303 28.305 -22.618 1.00 66.25 109 LYS A O 1
ATOM 870 N N . ARG A 1 110 ? -5.529 26.902 -21.343 1.00 68.94 110 ARG A N 1
ATOM 871 C CA . ARG A 1 110 ? -6.643 26.795 -22.291 1.00 68.94 110 ARG A CA 1
ATOM 872 C C . ARG A 1 110 ? -7.366 28.146 -22.271 1.00 68.94 110 ARG A C 1
ATOM 874 O O . ARG A 1 110 ? -7.664 28.630 -21.181 1.00 68.94 110 ARG A O 1
ATOM 881 N N . LYS A 1 111 ? -7.499 28.768 -23.446 1.00 58.19 111 LYS A N 1
ATOM 882 C CA . LYS A 1 111 ? -8.382 29.922 -23.653 1.00 58.19 111 LYS A CA 1
ATOM 883 C C . LYS A 1 111 ? -9.828 29.459 -23.582 1.00 58.19 111 LYS A C 1
ATOM 885 O O . LYS A 1 111 ? -10.065 28.306 -24.011 1.00 58.19 111 LYS A O 1
#

Secondary structure (DSSP, 8-state):
--HHHHHHHHHHHHHHHHHHHHH-TTPPPPHHHHHHHHTHHHHHHHHSS-GGGGSTHHHHHHHHHHHHHHHHTTT--SHHHHHHHHHHHHHHHH-HHHHHHS-----PPP-

=== Feature glossary ===
The record interleaves many kinds of information about one protein. Here is each kind framed as the question it answers.

Q: What are the backbone torsion angles?
A: φ (phi) and ψ (psi) are the two rotatable backbone dihedrals per residue: φ is the C(i-1)–N–Cα–C torsion, ψ is the N–Cα–C–N(i+1) torsion, both in degrees on (−180°, 180°]. α-helical residues cluster near (−60°, −45°); β-strand residues near (−120°, +130°). A Ramachandran plot is simply a scatter of (φ, ψ) for every residue.

Q: What is the amino-acid chain?
A: This is the polypeptide sequence — one letter per residue, N-terminus first. Length ranges from a few dozen residues for small domains to over a thousand for large multi-domain proteins.

Q: How mobile is each atom in the crystal?
A: For experimental (PDB) structures, the B-factor (temperature factor) quantifies the positional spread of each atom in the crystal — a combination of thermal vibration and static disorder — in units of Å². High B-factors mark flexible loops or poorly resolved regions; low B-factors mark the rigid, well-ordered core.

Q: Are the domains correctly placed relative to each other?
A: Predicted Aligned Error (PAE) is an AlphaFold confidence matrix: entry (i, j) is the expected error in the position of residue j, in ångströms, when the prediction is superimposed on the true structure at residue i. Low PAE within a block of residues means that block is internally rigid and well-predicted; high PAE between two blocks means their relative placement is uncertain even if each block individually is confident.

Q: How confident is the AlphaFold model at each residue?
A: pLDDT is the predicted lDDT-Cα score: AlphaFold's confidence that the local environment of each residue (all inter-atomic distances within 15 Å) is correctly placed. It is a per-residue number between 0 and 100, with higher meaning more reliable.

Q: What family and function is it annotated with?
A: Functional annotations link the protein to curated databases. InterPro entries identify conserved domains and families by matching the sequence against member-database signatures (Pfam, PROSITE, CDD, …). Gene Ontology (GO) terms describe molecular function, biological process, and cellular component in a controlled vocabulary. CATH places the structure in a hierarchical fold classification (Class/Architecture/Topology/Homologous-superfamily). The organism is the source species.

Q: How big and how compact is the whole molecule?
A: Three whole-structure scalars: the radius of gyration (RMS distance of Cα from centroid, in Å), the count of Cα–Cα contacts (pairs closer than 8 Å and separated by more than four residues in sequence — i.e. tertiary, not local, contacts), and the bounding-box dimensions. Together they distinguish compact globular folds from extended fibres or disordered chains.

Q: What known structures does this most resemble?
A: The Foldseek neighbor list gives the closest experimentally determined structures in the PDB, ranked by structural alignment. TM-score near 1 means near-identical fold; near 0.3 means only rough topology match. This is how one finds what a novel AlphaFold prediction most resembles in the solved-structure universe.

Q: Which residues are buried vs exposed?
A: SASA measures how much of the protein is reachable by solvent. It is computed by rolling a water-sized probe over the atomic surface and summing the exposed area (Å²). Per-residue SASA distinguishes core (buried, low SASA) from surface (exposed, high SASA) residues; total SASA is a whole-molecule size measure.

Q: Which residues are in helices, strands, or loops?
A: Eight-state secondary structure (DSSP): H is the canonical α-helix, G the tighter 3₁₀-helix, I the wider π-helix; E/B are β-structure, T and S are turns and bends, and '-' is everything else. DSSP derives these from the pattern of main-chain N–H···O=C hydrogen bonds, not from the sequence.

Q: Where is each backbone atom in 3D?
A: Structure coordinates are given as an mmCIF _atom_site loop: one row per atom with element, residue name, chain id, sequence number, and x/y/z position in Å. Only the four main-chain atoms per residue are included here; side chains are omitted to keep the record compact.

Q: What if only a Cα trace is available?
A: Three-state secondary structure (P-SEA) collapses the eight DSSP classes into helix (a), strand (b), and coil (c). P-SEA assigns these from Cα geometry alone — distances and angles — without requiring backbone oxygens, so it works on any Cα trace.

Q: What do the rendered images show?
A: The six renders are orthographic views along the three Cartesian axes in both directions. Representation (cartoon, sticks, or surface) and color scheme (sequence-rainbow or by-chain) vary across proteins so the training set covers all the common visualization conventions.

Q: What does the local fold look like, residue by residue?
A: Foldseek's 3Di representation compresses backbone geometry into a per-residue letter drawn from a learned twenty-state alphabet. It captures the tertiary interaction pattern around each residue — w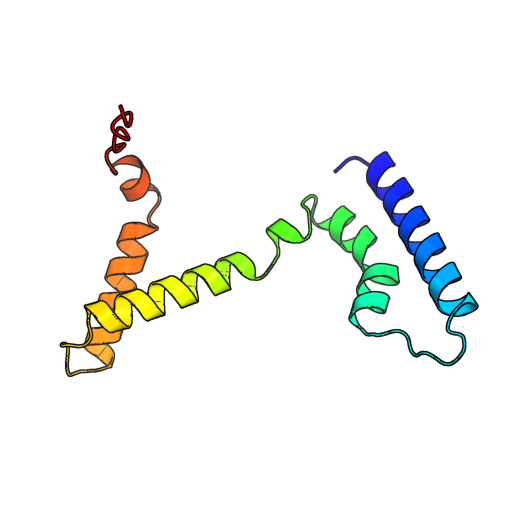hich residues are packed against it in space, regardless of where they are in sequence.

Q: What do the diagnostic plots show?
A: The contact map is a binary N×N matrix image: pixel (i, j) is dark where Cα_i and Cα_j are within 8 Å and |i−j|>4. Because the |i−j|>4 filter removes local helical contacts, off-diagonal stripes parallel to the main diagonal indicate parallel β-sheets; stripes perpendicular to it indicate antiparallel β-sheets. The Ramachandran plot scatters every residue's (φ, ψ) pair against the sterically allowed regions. The PAE heatmap renders the predicted-aligned-error matrix.